Protein AF-A0A5A7UXD8-F1 (afdb_monomer_lite)

Organism: Cucumis melo var. makuwa (NCBI:txid1194695)

Structure (mmCIF, N/CA/C/O backbone):
data_AF-A0A5A7UXD8-F1
#
_entry.id   AF-A0A5A7UXD8-F1
#
loop_
_atom_site.group_PDB
_atom_site.id
_atom_site.type_symbol
_atom_site.label_atom_id
_atom_site.label_alt_id
_atom_site.label_comp_id
_atom_site.label_asym_id
_atom_site.label_entity_id
_atom_site.label_seq_id
_atom_site.pdbx_PDB_ins_code
_atom_site.Cartn_x
_atom_site.Cartn_y
_atom_site.Cartn_z
_atom_site.occupancy
_atom_site.B_iso_or_equiv
_atom_site.auth_seq_id
_atom_site.auth_comp_id
_atom_site.auth_asym_id
_atom_site.auth_atom_id
_atom_site.pdbx_PDB_model_num
ATOM 1 N N . MET A 1 1 ? -23.391 -17.123 6.957 1.00 61.41 1 MET A N 1
ATOM 2 C CA . MET A 1 1 ? -22.614 -15.864 6.918 1.00 61.41 1 MET A CA 1
ATOM 3 C C . MET A 1 1 ? -21.487 -16.028 5.915 1.00 61.41 1 MET A C 1
ATOM 5 O O . MET A 1 1 ? -20.697 -16.948 6.073 1.00 61.41 1 MET A O 1
ATOM 9 N N . GLN A 1 2 ? -21.451 -15.211 4.860 1.00 79.75 2 GLN A N 1
ATOM 10 C CA . GLN A 1 2 ? -20.302 -15.160 3.952 1.00 79.75 2 GLN A CA 1
ATOM 11 C C . GLN A 1 2 ? -19.225 -14.293 4.609 1.00 79.75 2 GLN A C 1
ATOM 13 O O . GLN A 1 2 ? -19.525 -13.199 5.081 1.00 79.75 2 GLN A O 1
ATOM 18 N N . THR A 1 3 ? -17.995 -14.793 4.697 1.00 85.19 3 THR A N 1
ATOM 19 C CA . THR A 1 3 ? -16.876 -14.006 5.224 1.00 85.19 3 THR A CA 1
ATOM 20 C C . THR A 1 3 ? -16.485 -12.941 4.197 1.00 85.19 3 THR A C 1
ATOM 22 O O . THR A 1 3 ? -16.267 -13.309 3.038 1.00 85.19 3 THR A O 1
ATOM 25 N N . PRO A 1 4 ? -16.382 -11.658 4.582 1.00 91.25 4 PRO A N 1
ATOM 26 C CA . PRO A 1 4 ? -15.972 -10.600 3.666 1.00 91.25 4 PRO A CA 1
ATOM 27 C C . PRO A 1 4 ? -14.542 -10.822 3.153 1.00 91.25 4 PRO A C 1
ATOM 29 O O . PRO A 1 4 ? -13.720 -11.468 3.810 1.00 91.25 4 PRO A O 1
ATOM 32 N N . PHE A 1 5 ? -14.256 -10.282 1.967 1.00 90.69 5 PHE A N 1
ATOM 33 C CA . PHE A 1 5 ? -12.932 -10.352 1.350 1.00 90.69 5 PHE A CA 1
ATOM 34 C C . PHE A 1 5 ? -11.869 -9.717 2.256 1.00 90.69 5 PHE A C 1
ATOM 36 O O . PHE A 1 5 ? -12.092 -8.655 2.837 1.00 90.69 5 PHE A O 1
ATOM 43 N N . GLY A 1 6 ? -10.718 -10.377 2.375 1.00 89.94 6 GLY A N 1
ATOM 44 C CA . GLY A 1 6 ? -9.592 -9.935 3.204 1.00 89.94 6 GLY A CA 1
ATOM 45 C C . GLY A 1 6 ? -9.526 -10.607 4.578 1.00 89.94 6 GLY A C 1
ATOM 46 O O . GLY A 1 6 ? -8.541 -10.435 5.288 1.00 89.94 6 GLY A O 1
ATOM 47 N N . TYR A 1 7 ? -10.526 -11.419 4.937 1.00 92.75 7 TYR A N 1
ATOM 48 C CA . TYR A 1 7 ? -10.582 -12.133 6.221 1.00 92.75 7 TYR A CA 1
ATOM 49 C C . TYR A 1 7 ? -10.278 -13.631 6.101 1.00 92.75 7 TYR A C 1
ATOM 51 O O . TYR A 1 7 ? -10.273 -14.348 7.103 1.00 92.75 7 TYR A O 1
ATOM 59 N N . THR A 1 8 ? -10.011 -14.130 4.890 1.00 95.50 8 THR A N 1
ATOM 60 C CA . THR A 1 8 ? -9.685 -15.541 4.658 1.00 95.50 8 THR A CA 1
ATOM 61 C C . THR A 1 8 ? -8.257 -15.722 4.141 1.00 95.50 8 THR A C 1
ATOM 63 O O . THR A 1 8 ? -7.695 -14.850 3.484 1.00 95.50 8 THR A O 1
ATOM 66 N N . ARG A 1 9 ? -7.653 -16.893 4.401 1.00 95.62 9 ARG A N 1
ATOM 67 C CA . ARG A 1 9 ? -6.268 -17.202 3.980 1.00 95.62 9 ARG A CA 1
ATOM 68 C C . ARG A 1 9 ? -6.074 -17.101 2.464 1.00 95.62 9 ARG A C 1
ATOM 70 O O . ARG A 1 9 ? -5.035 -16.636 2.011 1.00 95.62 9 ARG A O 1
ATOM 77 N N . LYS A 1 10 ? -7.080 -17.514 1.685 1.00 94.94 10 LYS A N 1
ATOM 78 C CA . LYS A 1 10 ? -7.061 -17.395 0.220 1.00 94.94 10 LYS A CA 1
ATOM 79 C C . LYS A 1 10 ? -6.981 -15.934 -0.231 1.00 94.94 10 LYS A C 1
ATOM 81 O O . LYS A 1 10 ? -6.283 -15.655 -1.195 1.00 94.94 10 LYS A O 1
ATOM 86 N N . ASP A 1 11 ? -7.627 -15.010 0.483 1.00 95.75 11 ASP A N 1
ATOM 87 C CA . ASP A 1 11 ? -7.626 -13.592 0.119 1.00 95.75 11 ASP A CA 1
ATOM 88 C C . ASP A 1 11 ? -6.243 -12.989 0.358 1.00 95.75 11 ASP A C 1
ATOM 90 O O . ASP A 1 11 ? -5.751 -12.241 -0.478 1.00 95.75 11 ASP A O 1
ATOM 94 N N . VAL A 1 12 ? -5.567 -13.387 1.444 1.00 94.88 12 VAL A N 1
ATOM 95 C CA . VAL A 1 12 ? -4.175 -12.987 1.711 1.00 94.88 12 VAL A CA 1
ATOM 96 C C . VAL A 1 12 ? -3.252 -13.447 0.582 1.00 94.88 12 VAL A C 1
ATOM 98 O O . VAL A 1 12 ? -2.435 -12.665 0.100 1.00 94.88 12 VAL A O 1
ATOM 101 N N . LEU A 1 13 ? -3.406 -14.694 0.124 1.00 96.38 13 LEU A N 1
ATOM 102 C CA . LEU A 1 13 ? -2.623 -15.218 -0.998 1.00 96.38 13 LEU A CA 1
ATOM 103 C C . LEU A 1 13 ? -2.935 -14.484 -2.309 1.00 96.38 13 LEU A C 1
ATOM 105 O O . LEU A 1 13 ? -2.011 -14.150 -3.046 1.00 96.38 13 LEU A O 1
ATOM 109 N N . LEU A 1 14 ? -4.209 -14.192 -2.582 1.00 97.12 14 LEU A N 1
ATOM 110 C CA . LEU A 1 14 ? -4.630 -13.448 -3.772 1.00 97.12 14 LEU A CA 1
ATOM 111 C C . LEU A 1 14 ? -4.088 -12.016 -3.778 1.00 97.12 14 LEU A C 1
ATOM 113 O O . LEU A 1 14 ? -3.590 -11.564 -4.806 1.00 97.12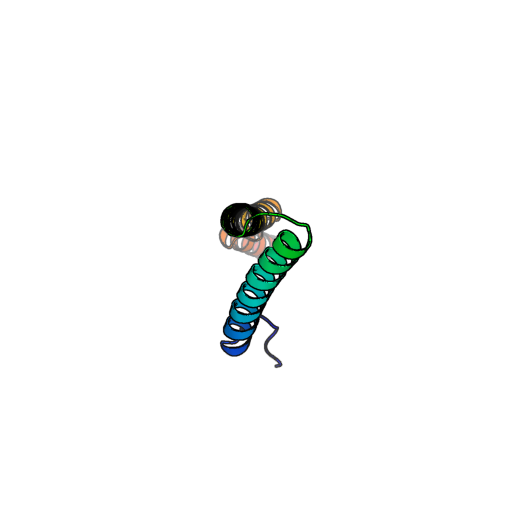 14 LEU A O 1
ATOM 117 N N . ILE A 1 15 ? -4.143 -11.317 -2.642 1.00 95.94 15 ILE A N 1
ATOM 118 C CA . ILE A 1 15 ? -3.593 -9.964 -2.505 1.00 95.94 15 ILE A CA 1
ATOM 119 C C . ILE A 1 15 ? -2.075 -9.999 -2.672 1.00 95.94 15 ILE A C 1
ATOM 121 O O . ILE A 1 15 ? -1.537 -9.213 -3.448 1.00 95.94 15 ILE A O 1
ATOM 125 N N . GLY A 1 16 ? -1.385 -10.924 -1.996 1.00 95.50 16 GLY A N 1
ATOM 126 C CA . GLY A 1 16 ? 0.067 -11.066 -2.106 1.00 95.50 16 GLY A CA 1
ATOM 127 C C . GLY A 1 16 ? 0.508 -11.306 -3.549 1.00 95.50 16 GLY A C 1
ATOM 128 O O . GLY A 1 16 ? 1.346 -10.572 -4.069 1.00 95.50 16 GLY A O 1
ATOM 129 N N . LEU A 1 17 ? -0.128 -12.265 -4.227 1.00 97.62 17 LEU A N 1
ATOM 130 C CA . LEU A 1 17 ? 0.149 -12.563 -5.630 1.00 97.62 17 LEU A CA 1
ATOM 131 C C . LEU A 1 17 ? -0.199 -11.380 -6.545 1.00 97.62 17 LEU A C 1
ATOM 133 O O . LEU A 1 17 ? 0.576 -11.050 -7.440 1.00 97.62 17 LEU A O 1
ATOM 137 N N . GLY A 1 18 ? -1.318 -10.699 -6.289 1.00 97.00 18 GLY A N 1
ATOM 138 C CA . GLY A 1 18 ? -1.726 -9.505 -7.026 1.00 97.00 18 GLY A CA 1
ATOM 139 C C . GLY A 1 18 ? -0.707 -8.370 -6.925 1.00 97.00 18 GLY A C 1
ATOM 140 O O . GLY A 1 18 ? -0.345 -7.788 -7.945 1.00 97.00 18 GLY A O 1
ATOM 141 N N . VAL A 1 19 ? -0.183 -8.097 -5.726 1.00 96.19 19 VAL A N 1
ATOM 142 C CA . VAL A 1 19 ? 0.857 -7.077 -5.507 1.00 96.19 19 VAL A CA 1
ATOM 143 C C . VAL A 1 19 ? 2.167 -7.468 -6.195 1.00 96.19 19 VAL A C 1
ATOM 145 O O . VAL A 1 19 ? 2.804 -6.615 -6.814 1.00 96.19 19 VAL A O 1
ATOM 148 N N . THR A 1 20 ? 2.560 -8.745 -6.156 1.00 95.50 20 THR A N 1
ATOM 149 C CA . THR A 1 20 ? 3.756 -9.226 -6.867 1.00 95.50 20 THR A CA 1
ATOM 150 C C . THR A 1 20 ? 3.625 -9.055 -8.380 1.00 95.50 20 THR A C 1
ATOM 152 O O . THR A 1 20 ? 4.536 -8.524 -9.017 1.00 95.50 20 THR A O 1
ATOM 155 N N . VAL A 1 21 ? 2.488 -9.458 -8.957 1.00 97.69 21 VAL A N 1
ATOM 156 C CA . VAL A 1 21 ? 2.222 -9.300 -10.395 1.00 97.69 21 VAL A CA 1
ATOM 157 C C . VAL A 1 21 ? 2.180 -7.822 -10.779 1.00 97.69 21 VAL A C 1
ATOM 159 O O . VAL A 1 21 ? 2.755 -7.451 -11.799 1.00 97.69 21 VAL A O 1
ATOM 162 N N . LEU A 1 22 ? 1.577 -6.965 -9.949 1.00 96.69 22 LEU A N 1
ATOM 163 C CA . LEU A 1 22 ? 1.596 -5.513 -10.140 1.00 96.69 22 LEU A CA 1
ATOM 164 C C . LEU A 1 22 ? 3.022 -4.962 -10.166 1.00 96.69 22 LEU A C 1
ATOM 166 O O . LEU A 1 22 ? 3.362 -4.220 -11.081 1.00 96.69 22 LEU A O 1
ATOM 170 N N . GLY A 1 23 ? 3.869 -5.339 -9.206 1.00 95.88 23 GLY A N 1
ATOM 171 C CA . GLY A 1 23 ? 5.263 -4.893 -9.178 1.00 95.88 23 GLY A CA 1
ATOM 172 C C . GLY A 1 23 ? 6.042 -5.323 -10.418 1.00 95.88 23 GLY A C 1
ATOM 173 O O . GLY A 1 23 ? 6.751 -4.512 -11.014 1.00 95.88 23 GLY A O 1
ATOM 174 N N . PHE A 1 24 ? 5.853 -6.567 -10.859 1.00 95.81 24 PHE A N 1
ATOM 175 C CA . PHE A 1 24 ? 6.470 -7.051 -12.091 1.00 95.81 24 PHE A CA 1
ATOM 176 C C . PHE A 1 24 ? 5.956 -6.288 -13.320 1.00 95.81 24 PHE A C 1
ATOM 178 O O . PHE A 1 24 ? 6.753 -5.816 -14.127 1.00 95.81 24 PHE A O 1
ATOM 185 N N . GLY A 1 25 ? 4.640 -6.088 -13.424 1.00 96.56 25 GLY A N 1
ATOM 186 C CA . GLY A 1 25 ? 4.016 -5.339 -14.515 1.00 96.56 25 GLY A CA 1
ATOM 187 C C . GLY A 1 25 ? 4.475 -3.882 -14.582 1.00 96.56 25 GLY A C 1
ATOM 188 O O . GLY A 1 25 ? 4.760 -3.384 -15.667 1.00 96.56 25 GLY A O 1
ATOM 189 N N . LEU A 1 26 ? 4.621 -3.214 -13.434 1.00 96.19 26 LEU A N 1
ATOM 190 C CA . LEU A 1 26 ? 5.159 -1.853 -13.362 1.00 96.19 26 LEU A CA 1
ATOM 191 C C . LEU A 1 26 ? 6.618 -1.799 -13.832 1.00 96.19 26 LEU A C 1
ATOM 193 O O . LEU A 1 26 ? 6.972 -0.905 -14.600 1.00 96.19 26 LEU A O 1
ATOM 197 N N . LYS A 1 27 ? 7.453 -2.768 -13.427 1.00 96.31 27 LYS A N 1
ATOM 198 C CA . LYS A 1 27 ? 8.854 -2.849 -13.872 1.00 96.31 27 LYS A CA 1
ATOM 199 C C . LYS A 1 27 ? 8.927 -3.047 -15.382 1.00 96.31 27 LYS A C 1
ATOM 201 O O . LYS A 1 27 ? 9.584 -2.263 -16.058 1.00 96.31 27 LYS A O 1
ATOM 206 N N . SER A 1 28 ? 8.211 -4.037 -15.911 1.00 95.31 28 SER A N 1
ATOM 207 C CA . SER A 1 28 ? 8.180 -4.311 -17.351 1.00 95.31 28 SER A CA 1
ATOM 208 C C . SER A 1 28 ? 7.598 -3.147 -18.157 1.00 95.31 28 SER A C 1
ATOM 210 O O . SER A 1 28 ? 8.074 -2.868 -19.253 1.00 95.31 28 SER A O 1
ATOM 212 N N . GLY A 1 29 ? 6.607 -2.429 -17.620 1.00 95.38 29 GLY A N 1
ATOM 213 C CA . GLY A 1 29 ? 6.060 -1.224 -18.248 1.00 95.38 29 GLY A CA 1
ATOM 214 C C . GLY A 1 29 ? 7.079 -0.084 -18.338 1.00 95.38 29 GLY A C 1
ATOM 215 O O . GLY A 1 29 ? 7.169 0.574 -19.373 1.00 95.38 29 GLY A O 1
ATOM 216 N N . LEU A 1 30 ? 7.883 0.122 -17.291 1.00 95.75 30 LEU A N 1
ATOM 217 C CA . LEU A 1 30 ? 8.971 1.105 -17.302 1.00 95.75 30 LEU A CA 1
ATOM 218 C C . LEU A 1 30 ? 10.108 0.698 -18.247 1.00 95.75 30 LEU A C 1
ATOM 220 O O . LEU A 1 30 ? 10.619 1.541 -18.980 1.00 95.75 30 LEU A O 1
ATOM 224 N N . GLU A 1 31 ? 10.470 -0.583 -18.284 1.00 95.81 31 GLU A N 1
ATOM 225 C CA . GLU A 1 31 ? 11.450 -1.102 -19.249 1.00 95.81 31 GLU A 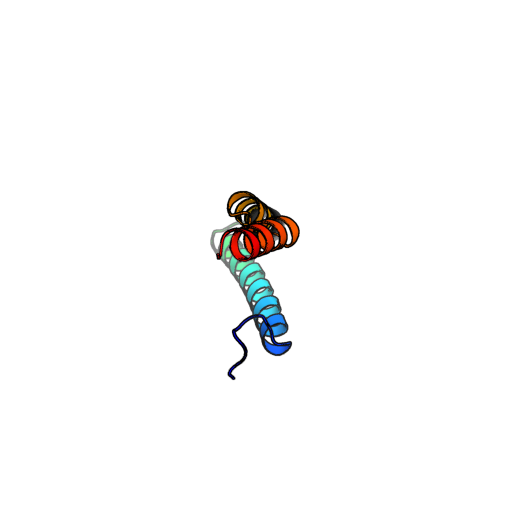CA 1
ATOM 226 C C . GLU A 1 31 ? 10.973 -0.907 -20.692 1.00 95.81 31 GLU A C 1
ATOM 228 O O . GLU A 1 31 ? 11.736 -0.451 -21.541 1.00 95.81 31 GLU A O 1
ATOM 233 N N . TYR A 1 32 ? 9.690 -1.165 -20.966 1.00 95.31 32 TYR A N 1
ATOM 234 C CA . TYR A 1 32 ? 9.088 -0.906 -22.276 1.00 95.31 32 TYR A CA 1
ATOM 235 C C . TYR A 1 32 ? 9.099 0.586 -22.645 1.00 95.31 32 TYR A C 1
ATOM 237 O O . TYR A 1 32 ? 9.256 0.936 -23.813 1.00 95.31 32 TYR A O 1
ATOM 245 N N . ALA A 1 33 ? 8.989 1.473 -21.654 1.00 94.56 33 ALA A N 1
ATOM 246 C CA . ALA A 1 33 ? 9.126 2.916 -21.840 1.00 94.56 33 ALA A CA 1
ATOM 247 C C . ALA A 1 33 ? 10.584 3.380 -22.064 1.00 94.56 33 ALA A C 1
ATOM 249 O O . ALA A 1 33 ? 10.812 4.573 -22.260 1.00 94.56 33 ALA A O 1
ATOM 250 N N . GLY A 1 34 ? 11.562 2.463 -22.059 1.00 92.88 34 GLY A N 1
ATOM 251 C CA . GLY A 1 34 ? 12.967 2.738 -22.373 1.00 92.88 34 GLY A CA 1
ATOM 252 C C . GLY A 1 34 ? 13.877 2.940 -21.159 1.00 92.88 34 GLY A C 1
ATOM 253 O O . GLY A 1 34 ? 15.022 3.357 -21.330 1.00 92.88 34 GLY A O 1
ATOM 254 N N . TYR A 1 35 ? 13.402 2.659 -19.941 1.00 94.69 35 TYR A N 1
ATOM 255 C CA . TYR A 1 35 ? 14.245 2.697 -18.745 1.00 94.69 35 TYR A CA 1
ATOM 256 C C . TYR A 1 35 ? 15.123 1.446 -18.632 1.00 94.69 35 TYR A C 1
ATOM 258 O O . TYR A 1 35 ? 14.706 0.339 -18.965 1.00 94.69 35 TYR A O 1
ATOM 266 N N . ASP A 1 36 ? 16.330 1.616 -18.087 1.00 95.50 36 ASP A N 1
ATOM 267 C CA . ASP A 1 36 ? 17.191 0.489 -17.727 1.00 95.50 36 ASP A CA 1
ATOM 268 C C . ASP A 1 36 ? 16.552 -0.358 -16.609 1.00 95.50 36 ASP A C 1
ATOM 270 O O . ASP A 1 36 ? 15.922 0.176 -15.689 1.00 95.50 36 ASP A O 1
ATOM 274 N N . SER A 1 37 ? 16.753 -1.679 -16.657 1.00 92.81 37 SER A N 1
ATOM 275 C CA . SER A 1 37 ? 16.194 -2.651 -15.702 1.00 92.81 37 SER A CA 1
ATOM 276 C C . SER A 1 37 ? 16.506 -2.311 -14.239 1.00 92.81 37 SER A C 1
ATOM 278 O O . SER A 1 37 ? 15.644 -2.477 -13.367 1.00 92.81 37 SER A O 1
ATOM 280 N N . MET A 1 38 ? 17.702 -1.780 -13.954 1.00 95.06 38 MET A N 1
ATOM 281 C CA . MET A 1 38 ? 18.089 -1.369 -12.602 1.00 95.06 38 MET A CA 1
ATOM 282 C C . MET A 1 38 ? 17.299 -0.138 -12.144 1.00 95.06 38 MET A C 1
ATOM 284 O O . MET A 1 38 ? 16.786 -0.097 -11.024 1.00 95.06 38 MET A O 1
ATOM 288 N N . GLN A 1 39 ? 17.170 0.868 -13.012 1.00 94.81 39 GLN A N 1
ATOM 289 C CA . GLN A 1 39 ? 16.428 2.090 -12.693 1.00 94.81 39 GLN A CA 1
ATOM 290 C C . GLN A 1 39 ? 14.937 1.795 -12.517 1.00 94.81 39 GLN A C 1
ATOM 292 O O . GLN A 1 39 ? 14.343 2.226 -11.527 1.00 94.81 39 GLN A O 1
ATOM 297 N N . ALA A 1 40 ? 14.357 1.005 -13.423 1.00 95.81 40 ALA A N 1
ATOM 298 C CA . ALA A 1 40 ? 12.974 0.552 -13.332 1.00 95.81 40 ALA A CA 1
ATOM 299 C C . ALA A 1 40 ? 12.719 -0.205 -12.018 1.00 95.81 40 ALA A C 1
ATOM 301 O O . ALA A 1 40 ? 11.745 0.082 -11.321 1.00 95.81 40 ALA A O 1
ATOM 302 N N . GLY A 1 41 ? 13.625 -1.110 -11.630 1.00 95.62 41 GLY A N 1
ATOM 303 C CA . GLY A 1 41 ? 13.547 -1.830 -10.356 1.00 95.62 41 GLY A CA 1
ATOM 304 C C . GLY A 1 41 ? 13.535 -0.898 -9.141 1.00 95.62 41 GLY A C 1
ATOM 305 O O . GLY A 1 41 ? 12.653 -1.011 -8.288 1.00 95.62 41 GLY A O 1
ATOM 306 N N . ASN A 1 42 ? 14.455 0.067 -9.093 1.00 96.50 42 ASN A N 1
ATOM 307 C CA . ASN A 1 42 ? 14.541 1.028 -7.990 1.00 96.50 42 ASN A CA 1
ATOM 308 C C . ASN A 1 42 ? 13.283 1.898 -7.874 1.00 96.50 42 ASN A C 1
ATOM 310 O O . ASN A 1 42 ? 12.785 2.117 -6.768 1.00 96.50 42 ASN A O 1
ATOM 314 N N . VAL A 1 43 ? 12.745 2.368 -9.005 1.00 95.75 43 VAL A N 1
ATOM 315 C CA . VAL A 1 43 ? 11.514 3.174 -9.031 1.00 95.75 43 VAL A CA 1
ATOM 316 C C . VAL A 1 43 ? 10.328 2.362 -8.519 1.00 95.75 43 VAL A C 1
ATOM 318 O O . VAL A 1 43 ? 9.602 2.833 -7.645 1.00 95.75 43 VAL A O 1
ATOM 321 N N . VAL A 1 44 ? 10.148 1.130 -9.005 1.00 96.50 44 VAL A N 1
ATOM 322 C CA . VAL A 1 44 ? 9.054 0.254 -8.556 1.00 96.50 44 VAL A CA 1
ATOM 323 C C . VAL A 1 44 ? 9.160 -0.036 -7.065 1.00 96.50 44 VAL A C 1
ATOM 325 O O . VAL A 1 44 ? 8.154 0.042 -6.359 1.00 96.50 44 VAL A O 1
ATOM 328 N N . GLN A 1 45 ? 10.365 -0.323 -6.569 1.00 95.50 45 GLN A N 1
ATOM 329 C CA . GLN A 1 45 ? 10.592 -0.547 -5.144 1.00 95.50 45 GLN A CA 1
ATOM 330 C C . GLN A 1 45 ? 10.206 0.685 -4.323 1.00 95.50 45 GLN A C 1
ATOM 332 O O . GLN A 1 45 ? 9.455 0.560 -3.357 1.00 95.50 45 GLN A O 1
ATOM 337 N N . LEU A 1 46 ? 10.686 1.869 -4.712 1.00 96.75 46 LEU A N 1
ATOM 338 C CA . LEU A 1 46 ? 10.377 3.116 -4.020 1.00 96.75 46 LEU A CA 1
ATOM 339 C C . LEU A 1 46 ? 8.862 3.362 -3.984 1.00 96.75 46 LEU A C 1
ATOM 341 O O . LEU A 1 46 ? 8.305 3.612 -2.916 1.00 96.75 46 LEU A O 1
ATOM 345 N N . VAL A 1 47 ? 8.193 3.250 -5.133 1.00 96.12 47 VAL A N 1
ATOM 346 C CA . VAL A 1 47 ? 6.754 3.511 -5.269 1.00 96.12 47 VAL A CA 1
ATOM 347 C C . VAL A 1 47 ? 5.928 2.521 -4.454 1.00 96.12 47 VAL A C 1
ATOM 349 O O . VAL A 1 47 ? 5.048 2.947 -3.708 1.00 96.12 47 VAL A O 1
ATOM 352 N N . LEU A 1 48 ? 6.205 1.218 -4.554 1.00 95.75 48 LEU A N 1
ATOM 353 C CA . LEU A 1 48 ? 5.437 0.212 -3.821 1.00 95.75 48 LEU A CA 1
ATOM 354 C C . LEU A 1 48 ? 5.679 0.300 -2.316 1.00 95.75 48 LEU A C 1
ATOM 356 O O . LEU A 1 48 ? 4.719 0.280 -1.552 1.00 95.75 48 LEU A O 1
ATOM 360 N N . VAL A 1 49 ? 6.932 0.435 -1.875 1.00 95.38 49 VAL A N 1
ATOM 361 C CA . VAL A 1 49 ? 7.244 0.495 -0.440 1.00 95.38 49 VAL A CA 1
ATOM 362 C C . VAL A 1 49 ? 6.678 1.767 0.179 1.00 95.38 49 VAL A C 1
ATOM 364 O O . VAL A 1 49 ? 5.974 1.687 1.188 1.00 95.38 49 VAL A O 1
ATOM 367 N N . LEU A 1 50 ? 6.930 2.935 -0.421 1.00 96.69 50 LEU A N 1
ATOM 368 C CA . LEU A 1 50 ? 6.403 4.192 0.109 1.00 96.69 50 LEU A CA 1
ATOM 369 C C . LEU A 1 50 ? 4.880 4.241 0.006 1.00 96.69 50 LEU A C 1
ATOM 371 O O . LEU A 1 50 ? 4.226 4.599 0.980 1.00 96.69 50 LEU A O 1
ATOM 375 N N . GLY A 1 51 ? 4.307 3.833 -1.126 1.00 96.12 51 GLY A N 1
ATOM 376 C CA . GLY A 1 51 ? 2.861 3.825 -1.337 1.00 96.12 51 GLY A CA 1
ATOM 377 C C . GLY A 1 51 ? 2.126 2.935 -0.336 1.00 96.12 51 GLY A C 1
ATOM 378 O O . GLY A 1 51 ? 1.170 3.384 0.295 1.00 96.12 51 GLY A O 1
ATOM 379 N N . LEU A 1 52 ? 2.602 1.703 -0.123 1.00 96.06 52 LEU A N 1
ATOM 380 C CA . LEU A 1 52 ? 2.014 0.789 0.861 1.00 96.06 52 LEU A CA 1
ATOM 381 C C . LEU A 1 52 ? 2.205 1.293 2.294 1.00 96.06 52 LEU A C 1
ATOM 383 O O . LEU A 1 52 ? 1.276 1.201 3.093 1.00 96.06 52 LEU A O 1
ATOM 387 N N . THR A 1 53 ? 3.370 1.861 2.617 1.00 96.4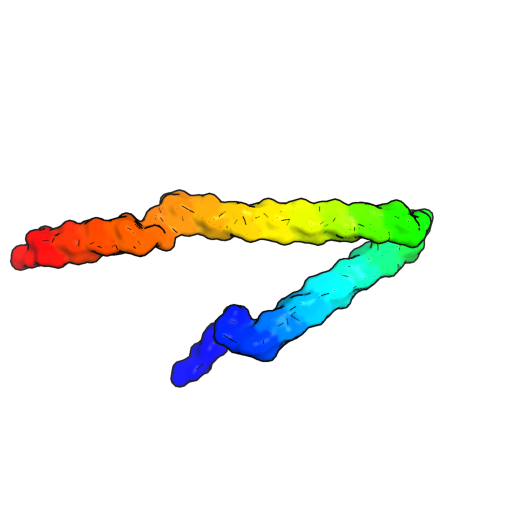4 53 THR A N 1
ATOM 388 C CA . THR A 1 53 ? 3.644 2.401 3.958 1.00 96.44 53 THR A CA 1
ATOM 389 C C . THR A 1 53 ? 2.741 3.591 4.265 1.00 96.44 53 THR A C 1
ATOM 391 O O . THR A 1 53 ? 2.092 3.621 5.310 1.00 96.44 53 THR A O 1
ATOM 394 N N . LEU A 1 54 ? 2.641 4.549 3.340 1.00 97.12 54 LEU A N 1
ATOM 395 C CA . LEU A 1 54 ? 1.766 5.713 3.480 1.00 97.12 54 LEU A CA 1
ATOM 396 C C . LEU A 1 54 ? 0.295 5.300 3.521 1.00 97.12 54 LEU A C 1
ATOM 398 O O . LEU A 1 54 ? -0.448 5.786 4.372 1.00 97.12 54 LEU A O 1
ATOM 402 N N . GLY A 1 55 ? -0.114 4.361 2.664 1.00 95.94 55 GLY A N 1
ATOM 403 C CA . GLY A 1 55 ? -1.452 3.779 2.685 1.00 95.94 55 GLY A CA 1
ATOM 404 C C . GLY A 1 55 ? -1.770 3.167 4.046 1.00 95.94 55 GLY A C 1
ATOM 405 O O . GLY A 1 55 ? -2.756 3.548 4.675 1.00 95.94 55 GLY A O 1
ATOM 406 N N . TRP A 1 56 ? -0.899 2.298 4.558 1.00 94.44 56 TRP A N 1
ATOM 407 C CA . TRP A 1 56 ? -1.075 1.658 5.860 1.00 94.44 56 TRP A CA 1
ATOM 408 C C . TRP A 1 56 ? -1.138 2.667 7.013 1.00 94.44 56 TRP A C 1
ATOM 410 O O . TRP A 1 56 ? -2.072 2.610 7.816 1.00 94.44 56 TRP A O 1
ATOM 420 N N . ILE A 1 57 ? -0.225 3.642 7.060 1.00 96.31 57 ILE A N 1
ATOM 421 C CA . ILE A 1 57 ? -0.238 4.706 8.078 1.00 96.31 57 ILE A CA 1
ATOM 422 C C . ILE A 1 57 ? -1.529 5.525 7.986 1.00 96.31 57 ILE A C 1
ATOM 424 O O . ILE A 1 57 ? -2.152 5.808 9.010 1.00 96.31 57 ILE A O 1
ATOM 428 N N . SER A 1 58 ? -1.979 5.861 6.775 1.00 95.62 58 SER A N 1
ATOM 429 C CA . SER A 1 58 ? -3.229 6.601 6.591 1.00 95.62 58 SER A CA 1
ATOM 430 C C . SER A 1 58 ? -4.419 5.850 7.195 1.00 95.62 58 SER A C 1
ATOM 432 O O . SER A 1 58 ? -5.232 6.462 7.883 1.00 95.62 58 SER A O 1
ATOM 434 N N . THR A 1 59 ? -4.474 4.514 7.067 1.00 93.38 59 THR A N 1
ATOM 435 C CA . THR A 1 59 ? -5.550 3.713 7.682 1.00 93.38 59 THR A CA 1
ATOM 436 C C . THR A 1 59 ? -5.565 3.822 9.205 1.00 93.38 59 THR A C 1
ATOM 438 O O . THR A 1 59 ? -6.626 3.752 9.826 1.00 93.38 59 THR A O 1
ATOM 441 N N . TYR A 1 60 ? -4.400 4.001 9.832 1.00 90.44 60 TYR A N 1
ATOM 442 C CA . TYR A 1 60 ? -4.316 4.263 11.263 1.00 90.44 60 TYR A CA 1
ATOM 443 C C . TYR A 1 60 ? -4.833 5.666 11.588 1.00 90.44 60 TYR A C 1
ATOM 445 O O . TYR A 1 60 ? -5.697 5.804 12.452 1.00 90.44 60 TYR A O 1
ATOM 453 N N . MET A 1 61 ? -4.386 6.684 10.847 1.00 93.38 61 MET A N 1
ATOM 454 C CA . MET A 1 61 ? -4.823 8.069 11.050 1.00 93.38 61 MET A CA 1
ATOM 455 C C . MET A 1 61 ? -6.340 8.238 10.914 1.00 93.38 61 MET A C 1
ATOM 457 O O . MET A 1 61 ? -6.951 8.895 11.755 1.00 93.38 61 MET A O 1
ATOM 461 N N . PHE A 1 62 ? -6.966 7.601 9.921 1.00 91.69 62 PHE A N 1
ATOM 462 C CA . PHE A 1 62 ? -8.422 7.640 9.761 1.00 91.69 62 PHE A CA 1
ATOM 463 C C . PHE A 1 62 ? -9.157 7.012 10.947 1.00 91.69 62 PHE A C 1
ATOM 465 O O . PHE A 1 62 ? -10.094 7.611 11.463 1.00 91.69 62 PHE A O 1
ATOM 472 N N . ARG A 1 63 ? -8.708 5.852 11.442 1.00 90.81 63 ARG A N 1
ATOM 473 C CA 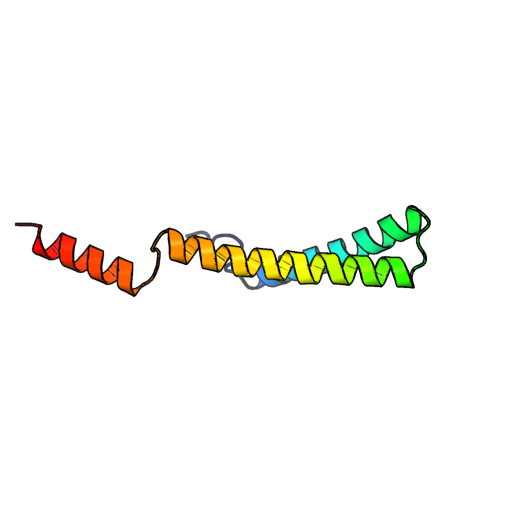. ARG A 1 63 ? -9.322 5.211 12.620 1.00 90.81 63 ARG A CA 1
ATOM 474 C C . ARG A 1 63 ? -9.197 6.061 13.883 1.00 90.81 63 ARG A C 1
ATOM 476 O O . ARG A 1 63 ? -10.144 6.133 14.662 1.00 90.81 63 ARG A O 1
ATOM 483 N N . VAL A 1 64 ? -8.051 6.721 14.065 1.00 89.25 64 VAL A N 1
ATOM 484 C CA . VAL A 1 64 ? -7.834 7.654 15.181 1.00 89.25 64 VAL A CA 1
ATOM 485 C C . VAL A 1 64 ? -8.771 8.856 15.063 1.00 89.25 64 VAL A C 1
ATOM 487 O O . VAL A 1 64 ? -9.440 9.204 16.034 1.00 89.25 64 VAL A O 1
ATOM 490 N N . SER A 1 65 ? -8.869 9.459 13.875 1.00 88.38 65 SER A N 1
ATOM 491 C CA . SER A 1 65 ? -9.744 10.613 13.637 1.00 88.38 65 SER A CA 1
ATOM 492 C C . SER A 1 65 ? -11.223 10.277 13.841 1.00 88.38 65 SER A C 1
ATOM 494 O O . SER A 1 65 ? -11.950 11.078 14.424 1.00 88.38 65 SER A O 1
ATOM 496 N N . SER A 1 66 ? -11.669 9.099 13.398 1.00 86.31 66 SER A N 1
ATOM 497 C CA . SER A 1 66 ? -13.056 8.644 13.562 1.00 86.31 66 SER A CA 1
ATOM 498 C C . SER A 1 66 ? -13.399 8.222 14.993 1.00 86.31 66 SER A C 1
ATOM 500 O O . SER A 1 66 ? -14.556 7.931 15.276 1.00 86.31 66 SER A O 1
ATOM 502 N N . LYS A 1 67 ? -12.419 8.179 15.912 1.00 81.44 67 LYS A N 1
ATOM 503 C CA . LYS A 1 67 ? -12.572 7.625 17.269 1.00 81.44 67 LYS A CA 1
ATOM 504 C C . LYS A 1 67 ? -13.115 6.187 17.286 1.00 81.44 67 LYS A C 1
ATOM 506 O O . LYS A 1 67 ? -13.662 5.745 18.295 1.00 81.44 67 LYS A O 1
ATOM 511 N N . ASP A 1 68 ? -12.892 5.420 16.220 1.00 77.31 68 ASP A N 1
ATOM 512 C CA . ASP A 1 68 ? -13.209 3.987 16.144 1.00 77.31 68 ASP A CA 1
ATOM 513 C C . ASP A 1 68 ? -12.120 3.164 16.844 1.00 77.31 68 ASP A C 1
ATOM 515 O O . ASP A 1 68 ? -11.469 2.284 16.278 1.00 77.31 68 ASP A O 1
ATOM 519 N N . MET A 1 69 ? -11.877 3.512 18.103 1.00 84.81 69 MET A N 1
ATOM 520 C CA . MET A 1 69 ? -10.923 2.862 18.985 1.00 84.81 69 MET A CA 1
ATOM 521 C C . MET A 1 69 ? -11.672 2.275 20.171 1.00 84.81 69 MET A C 1
ATOM 523 O O . MET A 1 69 ? -12.609 2.886 20.682 1.00 84.81 69 MET A O 1
ATOM 527 N N . THR A 1 70 ? -11.206 1.125 20.655 1.00 86.31 70 THR A N 1
ATOM 528 C CA . THR A 1 70 ? -11.850 0.367 21.734 1.00 86.31 70 THR A CA 1
ATOM 529 C C . THR A 1 70 ? -12.209 1.236 22.939 1.00 86.31 70 THR A C 1
ATOM 531 O O . THR A 1 70 ? -13.340 1.184 23.397 1.00 86.31 70 THR A O 1
ATOM 534 N N . TYR A 1 71 ? -11.291 2.084 23.415 1.00 85.94 71 TYR A N 1
ATOM 535 C CA . TYR A 1 71 ? -11.552 2.959 24.563 1.00 85.94 71 TYR A CA 1
ATOM 536 C C . TYR A 1 71 ? -12.651 3.998 24.289 1.00 85.94 71 TYR A C 1
ATOM 538 O O . TYR A 1 71 ? -13.540 4.191 25.111 1.00 85.94 71 TYR A O 1
ATOM 546 N N . ALA A 1 72 ? -12.622 4.649 23.123 1.00 84.25 72 ALA A N 1
ATOM 547 C CA . ALA A 1 72 ? -13.616 5.656 22.765 1.00 84.25 72 ALA A CA 1
ATOM 548 C C . ALA A 1 72 ? -15.008 5.040 22.554 1.00 84.25 72 ALA A C 1
ATOM 550 O O . ALA A 1 72 ? -16.004 5.643 22.939 1.00 84.25 72 ALA A O 1
ATOM 551 N N . GLN A 1 73 ? -15.074 3.828 21.995 1.00 87.06 73 GLN A N 1
ATOM 552 C CA . GLN A 1 73 ? -16.320 3.068 21.883 1.00 87.06 73 GLN A CA 1
ATOM 553 C C . GLN A 1 73 ? -16.842 2.650 23.261 1.00 87.06 73 GLN A C 1
ATOM 555 O O . GLN A 1 73 ? -18.002 2.887 23.561 1.00 87.06 73 GLN A O 1
ATOM 560 N N . GLN A 1 74 ? -15.978 2.113 24.126 1.00 87.69 74 GLN A N 1
ATOM 561 C CA . GLN A 1 74 ? -16.350 1.713 25.486 1.00 87.69 74 GLN A CA 1
ATOM 562 C C . GLN A 1 74 ? -16.883 2.878 26.324 1.00 87.69 74 GLN A C 1
ATOM 564 O O . GLN A 1 74 ? -17.875 2.707 27.026 1.00 87.69 74 GLN A O 1
ATOM 569 N N . LEU A 1 75 ? -16.237 4.047 26.254 1.00 89.81 75 LEU A N 1
ATOM 570 C CA . LEU A 1 75 ? -16.689 5.239 26.970 1.00 89.81 75 LEU A CA 1
ATOM 571 C C . LEU A 1 75 ? -18.073 5.679 26.485 1.00 89.81 75 LEU A C 1
ATOM 573 O O . LEU A 1 75 ? -18.962 5.893 27.301 1.00 89.81 75 LEU A O 1
ATOM 577 N N . ARG A 1 76 ? -18.267 5.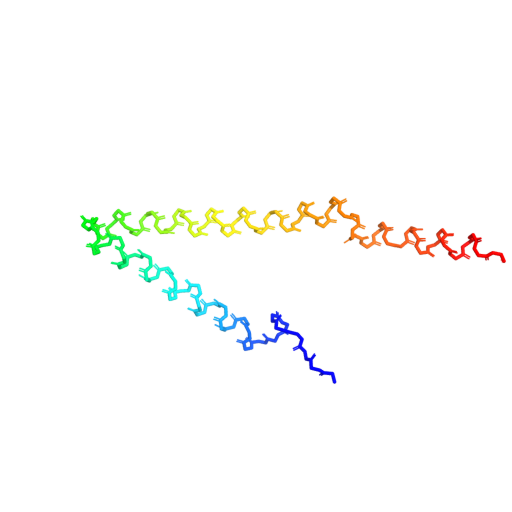741 25.165 1.00 87.62 76 ARG A N 1
ATOM 578 C CA . ARG A 1 76 ? -19.538 6.143 24.557 1.00 87.62 76 ARG A CA 1
ATOM 579 C C . ARG A 1 76 ? -20.663 5.152 24.883 1.00 87.62 76 ARG A C 1
ATOM 581 O O . ARG A 1 76 ? -21.738 5.566 25.286 1.00 87.62 76 ARG A O 1
ATOM 588 N N . ASP A 1 77 ? -20.385 3.849 24.821 1.00 89.81 77 ASP A N 1
ATOM 589 C CA . ASP A 1 77 ? -21.344 2.801 25.192 1.00 89.81 77 ASP A CA 1
ATOM 590 C C . ASP A 1 77 ? -21.687 2.827 26.694 1.00 89.81 77 ASP A C 1
ATOM 592 O O . ASP A 1 77 ? -22.794 2.454 27.085 1.00 89.81 77 ASP A O 1
ATOM 596 N N . TYR A 1 78 ? -20.741 3.221 27.556 1.00 88.75 78 TYR A N 1
ATOM 597 C CA . TYR A 1 78 ? -20.990 3.429 28.985 1.00 88.75 78 TYR A CA 1
ATOM 598 C C . TYR A 1 78 ? -21.868 4.664 29.221 1.00 88.75 7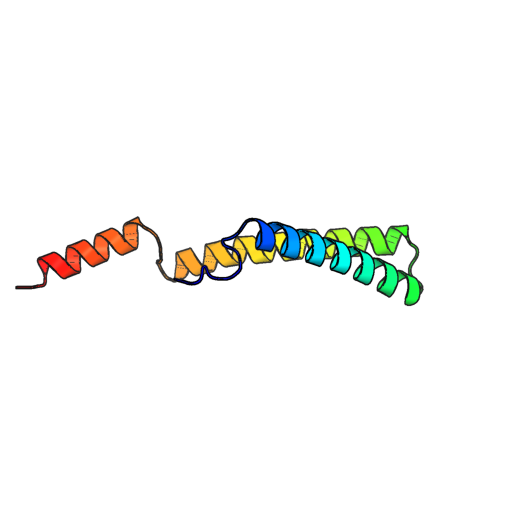8 TYR A C 1
ATOM 600 O O . TYR A 1 78 ? -22.855 4.570 29.948 1.00 88.75 78 TYR A O 1
ATOM 608 N N . GLU A 1 79 ? -21.546 5.792 28.585 1.00 88.25 79 GLU A N 1
ATOM 609 C CA . GLU A 1 79 ? -22.339 7.026 28.648 1.00 88.25 79 GLU A CA 1
ATOM 610 C C . GLU A 1 79 ? -23.770 6.795 28.151 1.00 88.25 79 GLU A C 1
ATOM 612 O O . GLU A 1 79 ? -24.718 7.138 28.856 1.00 88.25 79 GLU A O 1
ATOM 617 N N . ASP A 1 80 ? -23.941 6.130 27.006 1.00 89.88 80 ASP A N 1
ATOM 618 C CA . ASP A 1 80 ? -25.253 5.807 26.440 1.00 89.88 80 ASP A CA 1
ATOM 619 C C . ASP A 1 80 ? -26.086 4.933 27.393 1.00 89.88 80 ASP A C 1
ATOM 621 O O . ASP A 1 80 ? -27.278 5.176 27.572 1.00 89.88 80 ASP A O 1
ATOM 625 N N . LYS A 1 81 ? -25.472 3.946 28.062 1.00 89.12 81 LYS A N 1
ATOM 626 C CA . LYS A 1 81 ? -26.163 3.092 29.048 1.00 89.12 81 LYS A CA 1
ATOM 627 C C . LYS A 1 81 ? -26.538 3.825 30.334 1.00 89.12 81 LYS A C 1
ATOM 629 O O . LYS A 1 81 ? -27.536 3.465 30.946 1.00 89.12 81 LYS A O 1
ATOM 634 N N . VAL A 1 82 ? -25.737 4.797 30.770 1.00 88.25 82 VAL A N 1
ATOM 635 C CA . VAL A 1 82 ? -26.011 5.587 31.985 1.00 88.25 82 VAL A CA 1
ATOM 636 C C . VAL A 1 82 ? -27.037 6.690 31.715 1.00 88.25 82 VAL A C 1
ATOM 638 O O . VAL A 1 82 ? -27.825 7.016 32.599 1.00 88.25 82 VAL A O 1
ATOM 641 N N . MET A 1 83 ? -27.041 7.265 30.510 1.00 85.69 83 MET A N 1
ATOM 642 C CA . MET A 1 83 ? -27.987 8.315 30.115 1.00 85.69 83 MET A CA 1
ATOM 643 C C . MET A 1 83 ? -29.346 7.779 29.652 1.00 85.69 83 MET A C 1
ATOM 645 O O . MET A 1 83 ? -30.306 8.545 29.576 1.00 85.69 83 MET A O 1
ATOM 649 N N . GLN A 1 84 ? -29.452 6.481 29.364 1.00 69.31 84 GLN A N 1
ATOM 650 C CA . GLN A 1 84 ? -30.737 5.800 29.229 1.00 69.31 84 GLN A CA 1
ATOM 651 C C . GLN A 1 84 ? -31.385 5.644 30.617 1.00 69.31 84 GLN A C 1
ATOM 653 O O . GLN A 1 84 ? -31.105 4.685 31.335 1.00 69.31 84 GLN A O 1
ATOM 658 N N . VAL A 1 85 ? -32.235 6.612 30.987 1.00 60.41 85 VAL A N 1
ATOM 659 C CA . VAL A 1 85 ? -33.238 6.505 32.069 1.00 60.41 85 VAL A CA 1
ATOM 660 C C . VAL A 1 85 ? -34.546 5.973 31.499 1.00 60.41 85 VAL A C 1
ATOM 662 O O . VAL A 1 85 ? -34.942 6.456 30.414 1.00 60.41 85 VAL A O 1
#

pLDDT: mean 91.78, std 6.99, range [60.41, 97.69]

InterPro domains:
  IPR021562 Protein of unknown function DUF3007 [PF11460] (8-84)
  IPR021562 Protein of unknown function DUF3007 [PTHR35734] (2-84)

Sequence (85 aa):
MQTPFGYTRKDVLLIGLGVTVLGFGLKSGLEYAGYDSMQAGNVVQLVLVLGLTLGWISTYMFRVSSKDMTYAQQLRDYEDKVMQV

Secondary structure (DSSP, 8-state):
-PPPTTSSHHHHHHHHHHHHHHHHHHHHHHHHTT--HHHHHHHHHHHHHHHHHHHHHHHHHHHHHTT-SHHHHHHHHHHHHHH--

Foldseek 3Di:
DDDDQPPDPVSVVVVVVVLVVVLVVQLVVVVVVVDDSVVSNVVSCCCSVVVVVVVVVVVVVVCVVVVVDPVSVVVVVVVVVVPPD

Radius of gyration: 20.95 Å; chains: 1; bounding box: 51×28×54 Å